Protein AF-A0A2A4R449-F1 (afdb_monomer)

Radius of gyration: 13.83 Å; Cα contacts (8 Å, |Δi|>4): 44; chains: 1; bounding box: 29×30×41 Å

Sequence (75 aa):
GKQTKAVVHDFSPIDVKNIRTQIGMSQNEFASAFGISVSTLRHWERGDRKPQGPALVLLNVVAKEPQTVLKALSN

Foldseek 3Di:
DDPDPDPDDDDDLDQLVVLCVVLPDDLVRVCVLVVHDSVVSVCCNVPVDHDDDPRSVVSVCSVVPVPVSVVVSDD

pLDDT: mean 88.29, std 13.17, range [47.47, 98.5]

Mean predicted aligned error: 5.8 Å

Solvent-accessible surface area (backbone atoms only — not comparable to full-atom values): 4728 Å² total; per-residue (Å²): 130,86,83,75,86,73,80,80,80,86,74,73,94,76,61,54,52,58,47,41,54,75,73,72,43,54,66,62,56,45,17,61,78,70,77,47,53,52,67,59,52,50,35,35,55,72,60,83,39,76,73,56,71,70,58,37,54,50,53,53,46,41,65,73,38,47,69,62,49,53,57,73,71,54,129

Structure (mmCIF, N/CA/C/O backbone):
data_AF-A0A2A4R449-F1
#
_entry.id   AF-A0A2A4R449-F1
#
loop_
_atom_site.group_PDB
_atom_site.id
_atom_site.type_symbol
_atom_site.label_atom_id
_atom_site.label_alt_id
_atom_site.label_comp_id
_atom_site.label_asym_id
_atom_site.label_entity_id
_atom_site.label_seq_id
_atom_site.pdbx_PDB_ins_code
_atom_site.Cartn_x
_atom_site.Cartn_y
_atom_site.Cartn_z
_atom_site.occupancy
_atom_site.B_iso_or_equiv
_atom_site.auth_seq_id
_atom_site.auth_comp_id
_atom_site.auth_asym_id
_atom_site.auth_atom_id
_atom_site.pdbx_PDB_model_num
ATOM 1 N N . GLY A 1 1 ? -3.505 -21.583 -30.219 1.00 55.84 1 GLY A N 1
ATOM 2 C CA . GLY A 1 1 ? -4.337 -21.124 -29.088 1.00 55.84 1 GLY A CA 1
ATOM 3 C C . GLY A 1 1 ? -4.788 -19.703 -29.352 1.00 55.84 1 GLY A C 1
ATOM 4 O O . GLY A 1 1 ? -3.993 -18.932 -29.873 1.00 55.84 1 GLY A O 1
ATOM 5 N N . LYS A 1 2 ? -6.055 -19.366 -29.081 1.00 47.47 2 LYS A N 1
ATOM 6 C CA . LYS A 1 2 ? -6.567 -17.996 -29.254 1.00 47.47 2 LYS A CA 1
ATOM 7 C C . LYS A 1 2 ? -5.837 -17.061 -28.283 1.00 47.47 2 LYS A C 1
ATOM 9 O O . LYS A 1 2 ? -5.833 -17.325 -27.087 1.00 47.47 2 LYS A O 1
ATOM 14 N N . GLN A 1 3 ? -5.235 -15.991 -28.801 1.00 56.09 3 GLN A N 1
ATOM 15 C CA . GLN A 1 3 ? -4.677 -14.919 -27.981 1.00 56.09 3 GLN A CA 1
ATOM 16 C C . GLN A 1 3 ? -5.835 -14.174 -27.310 1.00 56.09 3 GLN A C 1
ATOM 18 O O . GLN A 1 3 ? -6.515 -13.357 -27.929 1.00 56.09 3 GLN A O 1
ATOM 23 N N . THR A 1 4 ? -6.108 -14.491 -26.050 1.00 57.56 4 THR A N 1
ATOM 24 C CA . THR A 1 4 ? -6.936 -13.644 -25.193 1.00 57.56 4 THR A CA 1
ATOM 25 C C . THR A 1 4 ? -6.189 -12.332 -24.986 1.00 57.56 4 THR A C 1
ATOM 27 O O . THR A 1 4 ? -5.073 -12.342 -24.472 1.00 57.56 4 THR A O 1
ATOM 30 N N . LYS A 1 5 ? -6.786 -11.213 -25.416 1.00 58.66 5 LYS A N 1
ATOM 31 C CA . LYS A 1 5 ? -6.290 -9.855 -25.158 1.00 58.66 5 LYS A CA 1
ATOM 32 C C . LYS A 1 5 ? -6.254 -9.620 -23.645 1.00 58.66 5 LYS A C 1
ATOM 34 O O . LYS A 1 5 ? -7.229 -9.145 -23.072 1.00 58.66 5 LYS A O 1
ATOM 39 N N . ALA A 1 6 ? -5.160 -9.993 -22.989 1.00 69.88 6 ALA A N 1
ATOM 40 C CA . ALA A 1 6 ? -4.899 -9.557 -21.630 1.00 69.88 6 ALA A CA 1
ATOM 41 C C . ALA A 1 6 ? -4.711 -8.036 -21.679 1.00 69.88 6 ALA A C 1
ATOM 43 O O . ALA A 1 6 ? -3.828 -7.540 -22.379 1.00 69.88 6 ALA A O 1
ATOM 44 N N . VAL A 1 7 ? -5.582 -7.293 -20.997 1.00 70.50 7 VAL A N 1
ATOM 45 C CA . VAL A 1 7 ? -5.411 -5.848 -20.843 1.00 70.50 7 VAL A CA 1
ATOM 46 C C . VAL A 1 7 ? -4.267 -5.648 -19.858 1.00 70.50 7 VAL A C 1
ATOM 48 O O . VAL A 1 7 ? -4.402 -5.937 -18.670 1.00 70.50 7 VAL A O 1
ATOM 51 N N . VAL A 1 8 ? -3.117 -5.206 -20.363 1.00 69.00 8 VAL A N 1
ATOM 52 C CA . VAL A 1 8 ? -2.010 -4.779 -19.509 1.00 69.00 8 VAL A CA 1
ATOM 53 C C . VAL A 1 8 ? -2.398 -3.424 -18.932 1.00 69.00 8 VAL A C 1
ATOM 55 O O . VAL A 1 8 ? -2.532 -2.446 -19.664 1.00 69.00 8 VAL A O 1
ATOM 58 N N . HIS A 1 9 ? -2.624 -3.379 -17.623 1.00 64.38 9 HIS A N 1
ATOM 59 C CA . HIS A 1 9 ? -2.826 -2.124 -16.916 1.00 64.38 9 HIS A CA 1
ATOM 60 C C . HIS A 1 9 ? -1.461 -1.503 -16.628 1.00 64.38 9 HIS A C 1
ATOM 62 O O . HIS A 1 9 ? -0.698 -2.029 -15.817 1.00 64.38 9 HIS A O 1
ATOM 68 N N . ASP A 1 10 ? -1.154 -0.405 -17.316 1.00 59.66 10 ASP A N 1
ATOM 69 C CA . ASP A 1 10 ? 0.004 0.422 -16.993 1.00 59.66 10 ASP A CA 1
ATOM 70 C C . ASP A 1 10 ? -0.355 1.309 -15.795 1.00 59.66 10 ASP A C 1
ATOM 72 O O . ASP A 1 10 ? -1.321 2.078 -15.837 1.00 59.66 10 ASP A O 1
ATOM 76 N N . PHE A 1 11 ? 0.366 1.134 -14.690 1.00 64.94 11 PHE A N 1
ATOM 77 C CA . PHE A 1 11 ? 0.135 1.877 -13.459 1.00 64.94 11 PHE A CA 1
ATOM 78 C C . PHE A 1 11 ? 1.258 2.891 -13.280 1.00 64.94 11 PHE A C 1
ATOM 80 O O . PHE A 1 11 ? 2.432 2.525 -13.194 1.00 64.94 11 PHE A O 1
ATOM 87 N N . SER A 1 12 ? 0.885 4.164 -13.161 1.00 65.69 12 SER A N 1
ATOM 88 C CA . SER A 1 12 ? 1.798 5.240 -12.781 1.00 65.69 12 SER A CA 1
ATOM 89 C C . SER A 1 12 ? 2.542 4.898 -11.480 1.00 65.69 12 SER A C 1
ATOM 91 O O . SER A 1 12 ? 2.013 4.148 -10.652 1.00 65.69 12 SER A O 1
ATOM 93 N N . PRO A 1 13 ? 3.745 5.458 -11.247 1.00 72.38 13 PRO A N 1
ATOM 94 C CA . PRO A 1 13 ? 4.443 5.294 -9.976 1.00 72.38 13 PRO A CA 1
ATOM 95 C C . PRO A 1 13 ? 3.524 5.671 -8.807 1.00 72.38 13 PRO A C 1
ATOM 97 O O . PRO A 1 13 ? 3.043 6.801 -8.740 1.00 72.38 13 PRO A O 1
ATOM 100 N N . ILE A 1 14 ? 3.262 4.721 -7.907 1.00 86.56 14 ILE A N 1
ATOM 101 C CA . ILE A 1 14 ? 2.404 4.951 -6.743 1.00 86.56 14 ILE A CA 1
ATOM 102 C C . ILE A 1 14 ? 3.228 5.391 -5.536 1.00 86.56 14 ILE A C 1
ATOM 104 O O . ILE A 1 14 ? 4.245 4.779 -5.204 1.00 86.56 14 ILE A O 1
ATOM 108 N N . ASP A 1 15 ? 2.760 6.432 -4.852 1.00 94.00 15 ASP A N 1
ATOM 109 C CA . ASP A 1 15 ? 3.310 6.847 -3.565 1.00 94.00 15 ASP A CA 1
ATOM 110 C C . ASP A 1 15 ? 2.645 6.037 -2.447 1.00 94.00 15 ASP A C 1
ATOM 112 O O . ASP A 1 15 ? 1.580 6.379 -1.927 1.00 94.00 15 ASP A O 1
ATOM 116 N N . VAL A 1 16 ? 3.282 4.919 -2.096 1.00 96.38 16 VAL A N 1
ATOM 117 C CA . VAL A 1 16 ? 2.790 3.997 -1.063 1.00 96.38 16 VAL A CA 1
ATOM 118 C C . VAL A 1 16 ? 2.692 4.679 0.302 1.00 96.38 16 VAL A C 1
ATOM 120 O O . VAL A 1 16 ? 1.763 4.399 1.063 1.00 96.38 16 VAL A O 1
ATOM 123 N N . LYS A 1 17 ? 3.609 5.608 0.602 1.00 97.38 17 LYS A N 1
ATOM 124 C CA . LYS A 1 17 ? 3.605 6.334 1.871 1.00 97.38 17 LYS A CA 1
ATOM 125 C C . LYS A 1 17 ? 2.386 7.238 1.952 1.00 97.38 17 LYS A C 1
ATOM 127 O O . LYS A 1 17 ? 1.693 7.207 2.967 1.00 97.38 17 LYS A O 1
ATOM 132 N N . ASN A 1 18 ? 2.105 7.983 0.882 1.00 96.38 18 ASN A N 1
ATOM 133 C CA . ASN A 1 18 ? 0.925 8.836 0.808 1.00 96.38 18 ASN A CA 1
ATOM 134 C C . ASN A 1 18 ? -0.367 8.021 0.973 1.00 96.38 18 ASN A C 1
ATOM 136 O O . ASN A 1 18 ? -1.193 8.371 1.813 1.00 96.38 18 ASN A O 1
ATOM 140 N N . ILE A 1 19 ? -0.500 6.895 0.257 1.00 96.06 19 ILE A N 1
ATOM 141 C CA . ILE A 1 19 ? -1.663 5.994 0.367 1.00 96.06 19 ILE A CA 1
ATOM 142 C C . ILE A 1 19 ? -1.880 5.560 1.821 1.00 96.06 19 ILE A C 1
ATOM 144 O O . ILE A 1 19 ? -2.982 5.694 2.352 1.00 96.06 19 ILE A O 1
ATOM 148 N N . ARG A 1 20 ? -0.825 5.089 2.499 1.00 97.31 20 ARG A N 1
ATOM 149 C CA . ARG A 1 20 ? -0.917 4.694 3.910 1.00 97.31 20 ARG A CA 1
ATOM 150 C C . ARG A 1 20 ? -1.331 5.862 4.805 1.00 97.31 20 ARG A C 1
ATOM 152 O O . ARG A 1 20 ? -2.166 5.685 5.691 1.00 97.31 20 ARG A O 1
ATOM 159 N N . THR A 1 21 ? -0.733 7.038 4.619 1.00 96.31 21 THR A N 1
ATOM 160 C CA . THR A 1 21 ? -1.042 8.203 5.459 1.00 96.31 21 THR A CA 1
ATOM 161 C C . THR A 1 21 ? -2.453 8.734 5.227 1.00 96.31 21 THR A C 1
ATOM 163 O O . THR A 1 21 ? -3.080 9.179 6.181 1.00 96.31 21 THR A O 1
ATOM 166 N N . GLN A 1 22 ? -2.984 8.633 4.004 1.00 93.25 22 GLN A N 1
ATOM 167 C CA . GLN A 1 22 ? -4.357 9.029 3.677 1.00 93.25 22 GLN A CA 1
ATOM 168 C C . GLN A 1 22 ? -5.399 8.188 4.416 1.00 93.25 22 GLN A C 1
ATOM 170 O O . GLN A 1 22 ? -6.445 8.708 4.792 1.00 93.25 22 GLN A O 1
ATOM 175 N N . ILE A 1 23 ? -5.103 6.910 4.662 1.00 93.00 23 ILE A N 1
ATOM 176 C CA . ILE A 1 23 ? -5.967 6.027 5.454 1.00 93.00 23 ILE A CA 1
ATOM 177 C C . ILE A 1 23 ? -5.634 6.034 6.954 1.00 93.00 23 ILE A C 1
ATOM 179 O O . ILE A 1 23 ? -6.188 5.240 7.707 1.00 93.00 23 ILE A O 1
ATOM 183 N N . GLY A 1 24 ? -4.735 6.920 7.400 1.00 94.50 24 GLY A N 1
ATOM 184 C CA . GLY A 1 24 ? -4.463 7.166 8.819 1.00 94.50 24 GLY A CA 1
ATOM 185 C C . GLY A 1 24 ? -3.723 6.048 9.558 1.00 94.50 24 GLY A C 1
ATOM 186 O O . GLY A 1 24 ? -3.723 6.044 10.784 1.00 94.50 24 GLY A O 1
ATOM 187 N N . MET A 1 25 ? -3.085 5.112 8.849 1.00 96.12 25 MET A N 1
ATOM 188 C CA . MET A 1 25 ? -2.428 3.955 9.467 1.00 96.12 25 MET A CA 1
ATOM 189 C C . MET A 1 25 ? -0.930 4.177 9.713 1.00 96.12 25 MET A C 1
ATOM 191 O O . MET A 1 25 ? -0.198 4.738 8.887 1.00 96.12 25 MET A O 1
ATOM 195 N N . SER A 1 26 ? -0.426 3.640 10.820 1.00 98.25 26 SER A N 1
ATOM 196 C CA . SER A 1 26 ? 1.002 3.390 11.018 1.00 98.25 26 SER A CA 1
ATOM 197 C C . SER A 1 26 ? 1.518 2.320 10.047 1.00 98.25 26 SER A C 1
ATOM 199 O O . SER A 1 26 ? 0.754 1.573 9.433 1.00 98.25 26 SER A O 1
ATOM 201 N N . GLN A 1 27 ? 2.844 2.210 9.900 1.00 98.44 27 GLN A N 1
ATOM 202 C CA . GLN A 1 27 ? 3.445 1.163 9.062 1.00 98.44 27 GLN A CA 1
ATOM 203 C C . GLN A 1 27 ? 3.054 -0.251 9.518 1.00 98.44 27 GLN A C 1
ATOM 205 O O . GLN A 1 27 ? 2.865 -1.125 8.678 1.00 98.44 27 GLN A O 1
ATOM 210 N N . ASN A 1 28 ? 2.928 -0.476 10.829 1.00 98.31 28 ASN A N 1
ATOM 211 C CA . ASN A 1 28 ? 2.579 -1.786 11.378 1.00 98.31 28 ASN A CA 1
ATOM 212 C C . ASN A 1 28 ? 1.112 -2.135 11.111 1.00 98.31 28 ASN A C 1
ATOM 214 O O . ASN A 1 28 ? 0.828 -3.247 10.673 1.00 98.31 28 ASN A O 1
ATOM 218 N N . GLU A 1 29 ? 0.198 -1.185 11.326 1.00 96.62 29 GLU A N 1
ATOM 219 C CA . GLU A 1 29 ? -1.231 -1.376 11.046 1.00 96.62 29 GLU A CA 1
ATOM 220 C C . GLU A 1 29 ? -1.462 -1.646 9.563 1.00 96.62 29 GLU A C 1
ATOM 222 O O . GLU A 1 29 ? -2.130 -2.614 9.216 1.00 96.62 29 GLU A O 1
ATOM 227 N N . PHE A 1 30 ? -0.830 -0.858 8.688 1.00 96.81 30 PHE A N 1
ATOM 228 C CA . PHE A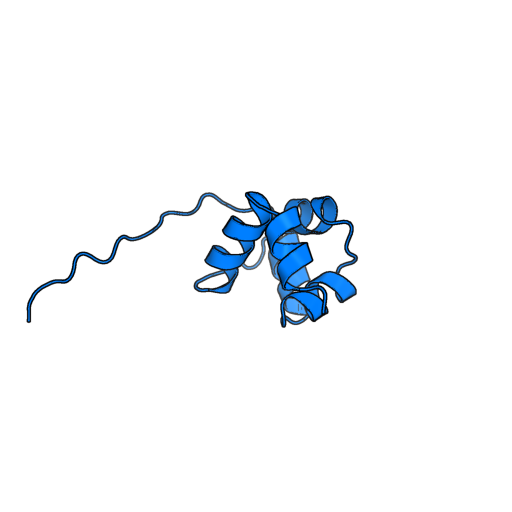 1 30 ? -0.923 -1.060 7.246 1.00 96.81 30 PHE A CA 1
ATOM 229 C C . PHE A 1 30 ? -0.360 -2.422 6.832 1.00 96.81 30 PHE A C 1
ATOM 231 O O . PHE A 1 30 ? -0.999 -3.177 6.109 1.00 96.81 30 PHE A O 1
ATOM 238 N N . ALA A 1 31 ? 0.836 -2.773 7.304 1.00 96.94 31 ALA A N 1
ATOM 239 C CA . ALA A 1 31 ? 1.449 -4.056 6.982 1.00 96.94 31 ALA A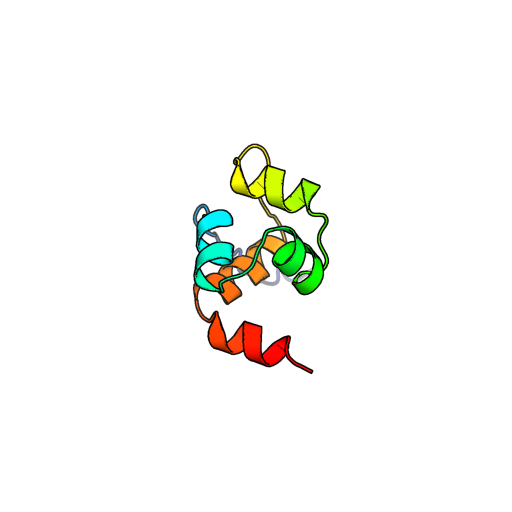 CA 1
ATOM 240 C C . ALA A 1 31 ? 0.548 -5.236 7.390 1.00 96.94 31 ALA A C 1
ATOM 242 O O . ALA A 1 31 ? 0.321 -6.141 6.589 1.00 96.94 31 ALA A O 1
ATOM 243 N N . SER A 1 32 ? -0.026 -5.173 8.594 1.00 95.62 32 SER A N 1
ATOM 244 C CA . SER A 1 32 ? -0.969 -6.172 9.102 1.00 95.62 32 SER A CA 1
ATOM 245 C C . SER A 1 32 ? -2.249 -6.239 8.262 1.00 95.62 32 SER A C 1
ATOM 247 O O . SER A 1 32 ? -2.610 -7.309 7.776 1.00 95.62 32 SER A O 1
ATOM 249 N N . ALA A 1 33 ? -2.896 -5.094 8.018 1.00 93.50 33 ALA A N 1
ATOM 250 C CA . ALA A 1 33 ? -4.159 -5.006 7.285 1.00 93.50 33 ALA A CA 1
ATOM 251 C C . ALA A 1 33 ? -4.051 -5.521 5.840 1.00 93.50 33 ALA A C 1
ATOM 253 O O . ALA A 1 33 ? -4.987 -6.123 5.321 1.00 93.50 33 ALA A O 1
ATOM 254 N N . PHE A 1 34 ? -2.899 -5.309 5.201 1.00 92.69 34 PHE A N 1
ATOM 255 C CA . PHE A 1 34 ? -2.652 -5.694 3.810 1.00 92.69 34 PHE A CA 1
ATOM 256 C C . PHE A 1 34 ? -1.854 -7.001 3.664 1.00 92.69 34 PHE A C 1
ATOM 258 O O . PHE A 1 34 ? -1.497 -7.371 2.545 1.00 92.69 34 PHE A O 1
ATOM 265 N N . GLY A 1 35 ? -1.569 -7.709 4.764 1.00 93.69 35 GLY A N 1
ATOM 266 C CA . GLY A 1 35 ? -0.903 -9.015 4.736 1.00 93.69 35 GLY A CA 1
ATOM 267 C C . GLY A 1 35 ? 0.532 -8.985 4.196 1.00 93.69 35 GLY A C 1
ATOM 268 O O . GLY A 1 35 ? 0.976 -9.940 3.560 1.00 93.69 35 GLY A O 1
ATOM 269 N N . ILE A 1 36 ? 1.267 -7.893 4.425 1.00 96.44 36 ILE A N 1
ATOM 270 C CA . ILE A 1 36 ? 2.668 -7.731 4.009 1.00 96.44 36 ILE A CA 1
ATOM 271 C C . ILE A 1 36 ? 3.577 -7.531 5.222 1.00 96.44 36 ILE A C 1
ATOM 273 O O 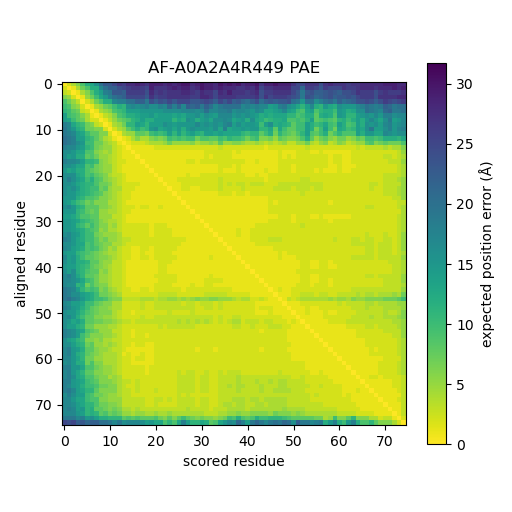. ILE A 1 36 ? 3.140 -7.143 6.299 1.00 96.44 36 ILE A O 1
ATOM 277 N N . SER A 1 37 ? 4.883 -7.751 5.061 1.00 98.19 37 SER A N 1
ATOM 278 C CA . SER A 1 37 ? 5.829 -7.405 6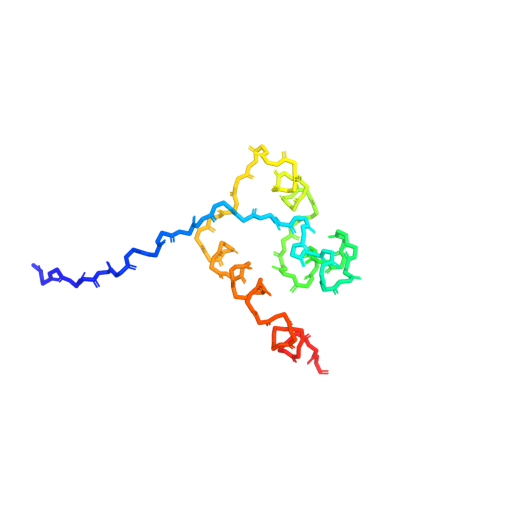.126 1.00 98.19 37 SER A CA 1
ATOM 279 C C . SER A 1 37 ? 6.075 -5.894 6.186 1.00 98.19 37 SER A C 1
ATOM 281 O O . SER A 1 37 ? 6.159 -5.216 5.159 1.00 98.19 37 SER A O 1
ATOM 283 N N . VAL A 1 38 ? 6.313 -5.372 7.392 1.00 98.50 38 VAL A N 1
ATOM 284 C CA . VAL A 1 38 ? 6.722 -3.971 7.611 1.00 98.50 38 VAL A CA 1
ATOM 285 C C . VAL A 1 38 ? 8.004 -3.640 6.840 1.00 98.50 38 VAL A C 1
ATOM 287 O O . VAL A 1 38 ? 8.149 -2.545 6.304 1.00 98.50 38 VAL A O 1
ATOM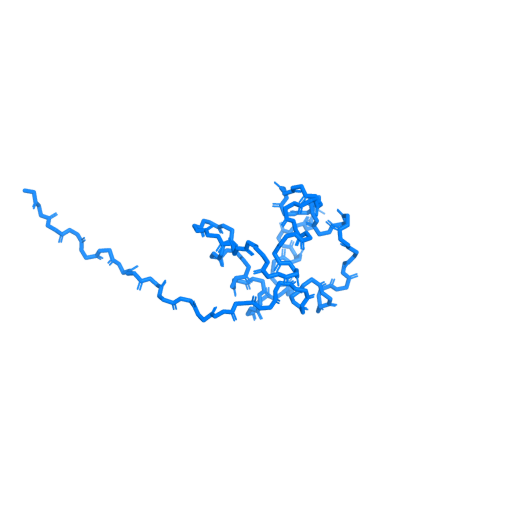 290 N N . SER A 1 39 ? 8.931 -4.599 6.733 1.00 98.31 39 SER A N 1
ATOM 291 C CA . SER A 1 39 ? 10.143 -4.454 5.920 1.00 98.31 39 SER A CA 1
ATOM 292 C C . SER A 1 39 ? 9.809 -4.232 4.442 1.00 98.31 39 SER A C 1
ATOM 294 O O . SER A 1 39 ? 10.343 -3.305 3.838 1.00 98.31 39 SER A O 1
ATOM 296 N N . THR A 1 40 ? 8.882 -5.013 3.874 1.00 97.75 40 THR A N 1
ATOM 297 C CA . THR A 1 40 ? 8.432 -4.833 2.482 1.00 97.75 40 THR A CA 1
ATOM 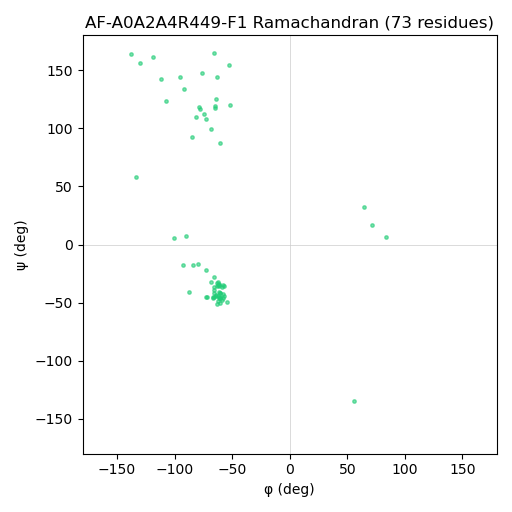298 C C . THR A 1 40 ? 7.809 -3.457 2.273 1.00 97.75 40 THR A C 1
ATOM 300 O O . THR A 1 40 ? 8.195 -2.758 1.338 1.00 97.75 40 THR A O 1
ATOM 303 N N . LEU A 1 41 ? 6.927 -3.030 3.181 1.00 98.19 41 LEU A N 1
ATOM 304 C CA . LEU A 1 41 ? 6.329 -1.697 3.138 1.00 98.19 41 LEU A CA 1
ATOM 305 C C . LEU A 1 41 ? 7.395 -0.589 3.166 1.00 98.19 41 LEU A C 1
ATOM 307 O O . LEU A 1 41 ? 7.349 0.323 2.349 1.00 98.19 41 LEU A O 1
ATOM 311 N N . ARG A 1 42 ? 8.396 -0.684 4.050 1.00 98.25 42 ARG A N 1
ATOM 312 C CA . ARG A 1 42 ? 9.492 0.299 4.134 1.00 98.25 42 ARG A CA 1
ATOM 313 C C . ARG A 1 42 ? 10.305 0.383 2.845 1.00 98.25 42 ARG A C 1
ATOM 315 O O . ARG A 1 42 ? 10.644 1.487 2.425 1.00 98.25 42 ARG A O 1
ATOM 322 N N . HIS A 1 43 ? 10.593 -0.759 2.219 1.00 98.00 43 HIS A N 1
ATOM 323 C CA . HIS A 1 43 ? 11.276 -0.788 0.925 1.00 98.00 43 HIS A CA 1
ATOM 324 C C . HIS A 1 43 ? 10.461 -0.087 -0.177 1.00 98.00 43 HIS A C 1
ATOM 326 O O . HIS A 1 43 ? 11.020 0.562 -1.060 1.00 98.00 43 HIS A O 1
ATOM 332 N N . TRP A 1 44 ? 9.131 -0.189 -0.128 1.00 96.88 44 TRP A N 1
ATOM 333 C CA . TRP A 1 44 ? 8.261 0.521 -1.064 1.00 96.88 44 TRP A CA 1
ATOM 334 C C . TRP A 1 44 ? 8.188 2.020 -0.783 1.00 96.88 44 TRP A C 1
ATOM 336 O O . TRP A 1 44 ? 8.329 2.814 -1.705 1.00 96.88 44 TRP A O 1
ATOM 346 N N . GLU A 1 45 ? 8.028 2.421 0.478 1.00 96.94 45 GLU A N 1
ATOM 347 C CA . GLU A 1 45 ? 7.944 3.839 0.856 1.00 96.94 45 GLU A CA 1
ATOM 348 C C . GLU A 1 45 ? 9.246 4.612 0.616 1.00 96.94 45 GLU A C 1
ATOM 350 O O . GLU A 1 45 ? 9.211 5.817 0.385 1.00 96.94 45 GLU A O 1
ATOM 355 N N . ARG A 1 46 ? 10.397 3.933 0.675 1.00 96.56 46 ARG A N 1
ATOM 356 C CA . ARG A 1 46 ? 11.702 4.519 0.341 1.00 96.56 46 ARG A CA 1
ATOM 357 C C . ARG A 1 46 ? 11.995 4.495 -1.164 1.00 96.56 46 ARG A C 1
ATOM 359 O O . ARG A 1 46 ? 12.868 5.227 -1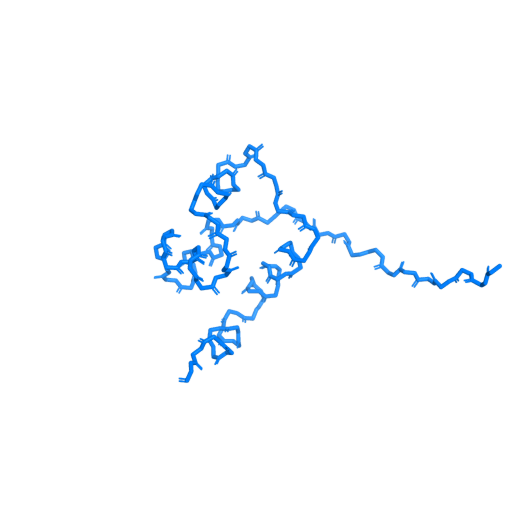.622 1.00 96.56 46 ARG A O 1
ATOM 366 N N . GLY A 1 47 ? 11.275 3.673 -1.927 1.00 93.44 47 GLY A N 1
ATOM 367 C CA . GLY A 1 47 ? 11.406 3.563 -3.380 1.00 93.44 47 GLY A CA 1
ATOM 368 C C . GLY A 1 47 ? 12.522 2.634 -3.867 1.00 93.44 47 GLY A C 1
ATOM 369 O O . GLY A 1 47 ? 12.754 2.553 -5.071 1.00 93.44 47 GLY A O 1
ATOM 370 N N . ASP A 1 48 ? 13.203 1.904 -2.978 1.00 92.88 48 ASP A N 1
ATOM 371 C CA . ASP A 1 48 ? 14.241 0.943 -3.372 1.00 92.88 48 ASP A CA 1
ATOM 372 C C . ASP A 1 48 ? 13.670 -0.391 -3.872 1.00 92.88 48 ASP A C 1
ATOM 374 O O . ASP A 1 48 ? 14.352 -1.147 -4.566 1.00 92.88 48 ASP A O 1
ATOM 378 N N . ARG A 1 49 ? 12.394 -0.666 -3.582 1.00 94.19 49 ARG A N 1
ATOM 379 C CA . ARG A 1 49 ? 11.599 -1.679 -4.284 1.00 94.19 49 ARG A CA 1
ATOM 380 C C . ARG A 1 49 ? 10.274 -1.079 -4.716 1.00 94.19 49 ARG A C 1
ATOM 382 O O . ARG A 1 49 ? 9.774 -0.147 -4.099 1.00 94.19 49 ARG A O 1
ATOM 389 N N . LYS A 1 50 ? 9.673 -1.662 -5.750 1.00 92.25 50 LYS A N 1
ATOM 390 C CA . LYS A 1 50 ? 8.335 -1.284 -6.210 1.00 92.25 50 LYS A CA 1
ATOM 391 C C . LYS A 1 50 ? 7.345 -2.417 -5.938 1.00 92.25 50 LYS A C 1
ATOM 393 O O . LYS A 1 50 ? 7.724 -3.581 -6.097 1.00 92.25 50 LYS A O 1
ATOM 398 N N . PRO A 1 51 ? 6.101 -2.109 -5.543 1.00 94.25 51 PRO A N 1
ATOM 399 C CA . PRO A 1 51 ? 5.036 -3.099 -5.527 1.00 94.25 51 PRO A CA 1
ATOM 400 C C . PRO A 1 51 ? 4.771 -3.590 -6.952 1.00 94.25 51 PRO A C 1
ATOM 402 O O . PRO A 1 51 ? 4.871 -2.833 -7.918 1.00 94.25 51 PRO A O 1
ATOM 405 N N . GLN A 1 52 ? 4.446 -4.872 -7.084 1.00 92.06 52 GLN A N 1
ATOM 406 C CA . GLN A 1 52 ? 4.172 -5.523 -8.365 1.00 92.06 52 GLN A CA 1
ATOM 407 C C . GLN A 1 52 ? 2.969 -6.456 -8.233 1.00 92.06 52 GLN A C 1
ATOM 409 O O . GLN A 1 52 ? 2.565 -6.815 -7.123 1.00 92.06 52 GLN A O 1
ATOM 414 N N . GLY A 1 53 ? 2.401 -6.849 -9.375 1.00 90.81 53 GLY A N 1
ATOM 415 C CA . GLY A 1 53 ? 1.320 -7.830 -9.431 1.00 90.81 53 GLY A CA 1
ATOM 416 C C . GLY A 1 53 ? 0.117 -7.429 -8.560 1.00 90.81 53 GLY A C 1
ATOM 417 O O . GLY A 1 53 ? -0.277 -6.260 -8.580 1.00 90.81 53 GLY A O 1
ATOM 418 N N . PRO A 1 54 ? -0.459 -8.356 -7.771 1.00 92.44 54 PRO A N 1
ATOM 419 C CA . PRO A 1 54 ? -1.648 -8.082 -6.960 1.00 92.44 54 PRO A CA 1
ATOM 420 C C . PRO A 1 54 ? -1.483 -6.928 -5.965 1.00 92.44 54 PRO A C 1
ATOM 422 O O . PRO A 1 54 ? -2.426 -6.170 -5.758 1.00 92.44 54 PRO A O 1
ATOM 425 N N . ALA A 1 55 ? -0.290 -6.746 -5.388 1.00 93.50 55 ALA A N 1
ATOM 426 C CA . ALA A 1 55 ? -0.041 -5.659 -4.443 1.00 93.50 55 ALA A CA 1
ATOM 427 C C . ALA A 1 55 ? -0.144 -4.283 -5.119 1.00 93.50 55 ALA A C 1
ATOM 429 O O . ALA A 1 55 ? -0.744 -3.367 -4.566 1.00 93.50 55 ALA A O 1
ATOM 430 N N . LEU A 1 56 ? 0.393 -4.145 -6.338 1.00 93.94 56 LEU A N 1
ATOM 431 C CA . LEU A 1 56 ? 0.279 -2.911 -7.118 1.00 93.94 56 LEU A CA 1
ATOM 432 C C . LEU A 1 56 ? -1.181 -2.615 -7.477 1.00 93.94 56 LEU A C 1
ATOM 434 O O . LEU A 1 56 ? -1.627 -1.476 -7.345 1.00 93.94 56 LEU A O 1
ATOM 438 N N . VAL A 1 57 ? -1.930 -3.640 -7.889 1.00 92.69 57 VAL A N 1
ATOM 439 C CA . VAL A 1 57 ? -3.361 -3.516 -8.197 1.00 92.69 57 VAL A CA 1
ATOM 440 C C . VAL A 1 57 ? -4.136 -3.062 -6.960 1.00 92.69 57 VAL A C 1
ATOM 442 O O . VAL A 1 57 ? -4.863 -2.074 -7.028 1.00 92.69 57 VAL A O 1
ATOM 445 N N . LEU A 1 58 ? -3.938 -3.724 -5.818 1.00 92.75 58 LEU A N 1
ATOM 446 C CA . LEU A 1 58 ? -4.629 -3.395 -4.573 1.00 92.75 58 LEU A CA 1
ATOM 447 C C . LEU A 1 58 ? -4.299 -1.978 -4.092 1.00 92.75 58 LEU A C 1
ATOM 449 O O . LEU A 1 58 ? -5.209 -1.227 -3.762 1.00 92.75 58 LEU A O 1
ATOM 453 N N . LEU A 1 59 ? -3.029 -1.568 -4.120 1.00 94.44 59 LEU A N 1
ATOM 454 C CA . LEU A 1 59 ? -2.632 -0.207 -3.744 1.00 94.44 59 LEU A CA 1
ATOM 455 C C . LEU A 1 59 ? -3.273 0.859 -4.645 1.00 94.44 59 LEU A C 1
ATOM 457 O O . LEU A 1 59 ? -3.667 1.913 -4.154 1.00 94.44 59 LEU A O 1
ATOM 461 N N . ASN A 1 60 ? -3.446 0.578 -5.941 1.00 93.62 60 ASN A N 1
ATOM 462 C CA . ASN A 1 60 ? -4.193 1.462 -6.839 1.00 93.62 60 ASN A CA 1
ATOM 463 C C . ASN A 1 60 ? -5.682 1.545 -6.479 1.00 93.62 60 ASN A C 1
ATOM 465 O O . ASN A 1 60 ? -6.277 2.615 -6.599 1.00 93.62 60 ASN A O 1
ATOM 469 N N . VAL A 1 61 ? -6.290 0.442 -6.037 1.00 93.56 61 VAL A N 1
ATOM 470 C CA . VAL A 1 61 ? -7.676 0.450 -5.547 1.00 93.56 61 VAL A CA 1
ATOM 471 C C . VAL A 1 61 ? -7.781 1.285 -4.271 1.00 93.56 61 VAL A C 1
ATOM 473 O O . VAL A 1 61 ? -8.654 2.141 -4.197 1.00 93.56 61 VAL A O 1
ATOM 476 N N . VAL A 1 62 ? -6.861 1.123 -3.313 1.00 94.06 62 VAL A N 1
ATOM 477 C CA . VAL A 1 62 ? -6.835 1.928 -2.075 1.00 94.06 62 VAL A CA 1
ATOM 478 C C . VAL A 1 62 ? -6.660 3.414 -2.381 1.00 94.06 62 VAL A C 1
ATOM 480 O O . VAL A 1 62 ? -7.339 4.238 -1.782 1.00 94.06 62 VAL A O 1
ATOM 483 N N . ALA A 1 63 ? -5.783 3.764 -3.327 1.00 93.19 63 ALA A N 1
ATOM 484 C CA . ALA A 1 63 ? -5.551 5.153 -3.718 1.00 93.19 63 ALA A CA 1
ATOM 485 C C . ALA A 1 63 ? -6.801 5.830 -4.307 1.00 93.19 63 ALA A C 1
ATOM 487 O O . ALA A 1 63 ? -6.976 7.035 -4.152 1.00 93.19 63 ALA A O 1
ATOM 488 N N . LYS A 1 64 ? -7.657 5.066 -4.999 1.00 93.19 64 LYS A N 1
ATOM 489 C CA . LYS A 1 64 ? -8.893 5.574 -5.613 1.00 93.19 64 LYS A CA 1
ATOM 490 C C . LYS A 1 64 ? -10.080 5.549 -4.654 1.00 93.19 64 LYS A C 1
ATOM 492 O O . LYS A 1 64 ? -10.865 6.486 -4.642 1.00 93.19 64 LYS A O 1
ATOM 497 N N . GLU A 1 65 ? -10.205 4.481 -3.872 1.00 94.69 65 GLU A N 1
ATOM 498 C CA . GLU A 1 65 ? -11.398 4.150 -3.087 1.00 94.69 65 GLU A CA 1
ATOM 499 C C . GLU A 1 65 ? -11.037 3.759 -1.637 1.00 94.69 65 GLU A C 1
ATOM 501 O O . GLU A 1 65 ? -11.362 2.654 -1.184 1.00 94.69 65 GLU A O 1
ATOM 506 N N . PRO A 1 66 ? -10.360 4.636 -0.869 1.00 91.81 66 PRO A N 1
ATOM 507 C CA . PRO A 1 66 ? -9.828 4.280 0.447 1.00 91.81 66 PRO A CA 1
ATOM 508 C C . PRO A 1 66 ? -10.926 3.853 1.429 1.00 91.81 66 PRO A C 1
ATOM 510 O O . PRO A 1 66 ? -10.769 2.861 2.134 1.00 91.81 66 PRO A O 1
ATOM 513 N N . GLN A 1 67 ? -12.067 4.548 1.437 1.00 92.75 67 GLN A N 1
ATOM 514 C CA . GLN A 1 67 ? -13.187 4.248 2.340 1.00 92.75 67 GLN A CA 1
ATOM 515 C C . GLN A 1 67 ? -13.820 2.884 2.046 1.00 92.75 67 GLN A C 1
ATOM 517 O O . GLN A 1 67 ? -14.154 2.138 2.965 1.00 92.75 67 GLN A O 1
ATOM 522 N N . THR A 1 68 ? -13.942 2.532 0.764 1.00 93.19 68 THR A N 1
ATOM 523 C CA . THR A 1 68 ? -14.477 1.237 0.332 1.00 93.19 68 THR A CA 1
ATOM 524 C C . THR A 1 68 ? -13.573 0.097 0.787 1.00 93.19 68 THR A C 1
ATOM 526 O O . THR A 1 68 ? -14.066 -0.897 1.317 1.00 93.19 68 THR A O 1
ATOM 529 N N . VAL A 1 69 ? -12.252 0.249 0.639 1.00 91.38 69 VAL A N 1
ATOM 530 C CA . VAL A 1 69 ? -11.299 -0.769 1.101 1.00 91.38 69 VAL A CA 1
ATOM 531 C C . VAL A 1 69 ? -11.305 -0.879 2.623 1.00 91.38 69 VAL A C 1
ATOM 533 O O . VAL A 1 69 ? -11.381 -1.988 3.140 1.00 91.38 69 VAL A O 1
ATOM 536 N N . LEU A 1 70 ? -11.290 0.242 3.350 1.00 89.75 70 LEU A N 1
ATOM 537 C CA . LEU A 1 70 ? -11.346 0.227 4.815 1.00 89.75 70 LEU A CA 1
ATOM 538 C C . LEU A 1 70 ? -12.602 -0.481 5.333 1.00 89.75 70 LEU A C 1
ATOM 540 O O . LEU A 1 70 ? -12.502 -1.311 6.232 1.00 89.75 70 LEU A O 1
ATOM 544 N N . LYS A 1 71 ? -13.760 -0.227 4.715 1.00 91.62 71 LYS A N 1
ATOM 545 C CA . LYS A 1 71 ? -15.010 -0.927 5.035 1.00 91.62 71 LYS A CA 1
ATOM 546 C C . LYS A 1 71 ? -14.942 -2.429 4.737 1.00 91.62 71 LYS A C 1
ATOM 548 O O . LYS A 1 71 ? -15.539 -3.218 5.455 1.00 91.62 71 LYS A O 1
ATOM 553 N N . ALA A 1 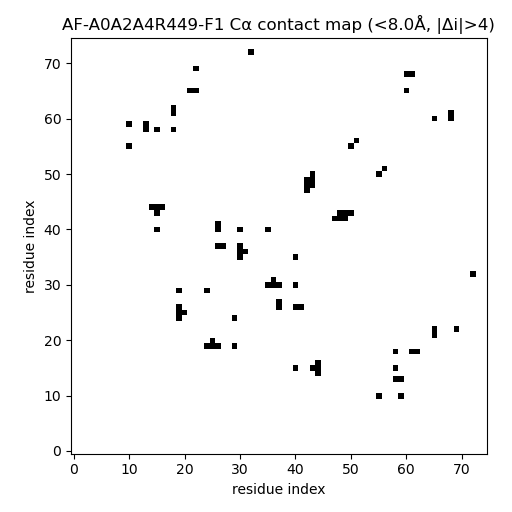72 ? -14.244 -2.836 3.678 1.00 90.44 72 ALA A N 1
ATOM 554 C CA . ALA A 1 72 ? -14.066 -4.251 3.350 1.00 90.44 72 ALA A CA 1
ATOM 555 C C . ALA A 1 72 ? -13.099 -4.974 4.308 1.00 90.44 72 ALA A C 1
ATOM 557 O O . ALA A 1 72 ? -13.147 -6.197 4.405 1.00 90.44 72 ALA A O 1
ATOM 558 N N . LEU A 1 73 ? -12.222 -4.229 4.990 1.00 84.38 73 LEU A N 1
ATOM 559 C CA . LEU A 1 73 ? -11.267 -4.749 5.974 1.00 84.38 73 LEU A CA 1
ATOM 560 C C . LEU A 1 73 ? -11.808 -4.723 7.414 1.00 84.38 73 LEU A C 1
ATOM 562 O O . LEU A 1 73 ? -11.255 -5.402 8.277 1.00 84.38 73 LEU A O 1
ATOM 566 N N . SER A 1 74 ? -12.856 -3.943 7.695 1.00 80.75 74 SER A N 1
ATOM 567 C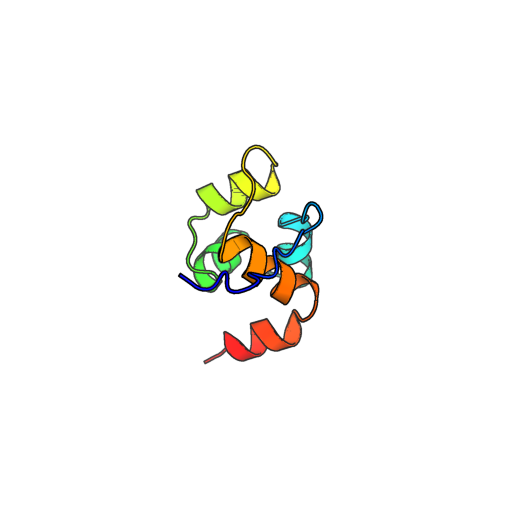 CA . SER A 1 74 ? -13.545 -3.961 8.987 1.00 80.75 74 SER A CA 1
ATOM 568 C C . SER A 1 74 ? -14.470 -5.176 9.075 1.00 80.75 74 SER A C 1
ATOM 570 O O . SER A 1 74 ? -15.415 -5.271 8.292 1.00 80.75 74 SER A O 1
ATOM 572 N N . ASN A 1 75 ? -14.182 -6.083 10.015 1.00 59.19 75 ASN A N 1
ATOM 573 C CA . ASN A 1 75 ? -15.059 -7.204 10.379 1.00 59.19 75 ASN A CA 1
ATOM 574 C C . ASN A 1 75 ? -16.395 -6.727 10.957 1.00 59.19 75 ASN A C 1
ATOM 576 O O . ASN A 1 75 ? -16.373 -5.748 11.738 1.00 59.19 75 ASN A O 1
#

Nearest PDB structures (foldseek):
  5jaa-assembly1_B  TM=7.988E-01  e=6.424E-04  Vibrio cholerae O1 biovar El Tor str. N16961
  5j9i-assembly1_B  TM=8.843E-01  e=2.816E-03  Vibrio cholerae
  5j9i-assembly2_C  TM=8.410E-01  e=2.502E-03  Vibrio cholerae
  8a0x-assembly1_B  TM=7.526E-01  e=1.654E-03  Vibrio cholerae
  3zkc-assembly1_A  TM=6.708E-01  e=1.766E-01  Bacillus subtilis subsp. subtilis str. 168

Secondary structure (DSSP, 8-state):
-----------PPP-HHHHHHHTT--HHHHHHHTT--HHHHHHHHHTSS---HHHHHHHHHHHH-HHHHHHHH--